Protein AF-A0A496Y6U2-F1 (afdb_monomer_lite)

Structure (mmCIF, N/CA/C/O backbone):
data_AF-A0A496Y6U2-F1
#
_entry.id   AF-A0A496Y6U2-F1
#
loop_
_atom_site.group_PDB
_atom_site.id
_atom_site.type_symbol
_atom_site.label_atom_id
_atom_site.label_alt_id
_atom_site.label_comp_id
_atom_site.label_asym_id
_atom_site.label_entity_id
_atom_site.label_seq_id
_atom_site.pdbx_PDB_ins_code
_atom_site.Cartn_x
_atom_site.Cartn_y
_atom_site.Cartn_z
_atom_site.occupancy
_atom_site.B_iso_or_equiv
_atom_site.auth_seq_id
_atom_site.auth_comp_id
_atom_site.auth_asym_id
_atom_site.auth_atom_id
_atom_site.pdbx_PDB_model_num
ATOM 1 N N . MET A 1 1 ? -4.723 -17.441 -5.873 1.00 79.94 1 MET A N 1
ATOM 2 C CA . MET A 1 1 ? -3.792 -17.684 -4.738 1.00 79.94 1 MET A CA 1
ATOM 3 C C . MET A 1 1 ? -3.833 -16.487 -3.794 1.00 79.94 1 MET A C 1
ATOM 5 O O . MET A 1 1 ? -3.885 -15.369 -4.292 1.00 79.94 1 MET A O 1
ATOM 9 N N . ARG A 1 2 ? -3.838 -16.704 -2.468 1.00 87.81 2 ARG A N 1
ATOM 10 C CA . ARG A 1 2 ? -3.957 -15.639 -1.450 1.00 87.81 2 ARG A CA 1
ATOM 11 C C . ARG A 1 2 ? -2.638 -15.423 -0.713 1.00 87.81 2 ARG A C 1
ATOM 13 O O . ARG A 1 2 ? -2.005 -16.406 -0.329 1.00 87.81 2 ARG A O 1
ATOM 20 N N . LEU A 1 3 ? -2.256 -14.168 -0.484 1.00 90.62 3 LEU A N 1
ATOM 21 C CA . LEU A 1 3 ? -1.076 -13.808 0.308 1.00 90.62 3 LEU A CA 1
ATOM 22 C C . LEU A 1 3 ? -1.493 -13.102 1.599 1.00 90.62 3 LEU A C 1
ATOM 24 O O . LEU A 1 3 ? -2.243 -12.134 1.561 1.00 90.62 3 LEU A O 1
ATOM 28 N N . GLY A 1 4 ? -0.981 -13.569 2.737 1.00 91.44 4 GLY A N 1
ATOM 29 C CA . GLY A 1 4 ? -1.179 -12.920 4.032 1.00 91.44 4 GLY A CA 1
ATOM 30 C C . GLY A 1 4 ? 0.014 -12.045 4.414 1.00 91.44 4 GLY A C 1
ATOM 31 O O . GLY A 1 4 ? 1.147 -12.525 4.420 1.00 91.44 4 GLY A O 1
ATOM 32 N N . VAL A 1 5 ? -0.232 -10.790 4.789 1.00 89.56 5 VAL A N 1
ATOM 33 C CA . VAL A 1 5 ? 0.782 -9.870 5.326 1.00 89.56 5 VAL A CA 1
ATOM 34 C C . VAL A 1 5 ? 0.381 -9.458 6.739 1.00 89.56 5 VAL A C 1
ATOM 36 O O . VAL A 1 5 ? -0.622 -8.779 6.945 1.00 89.56 5 VAL A O 1
ATOM 39 N N . ASN A 1 6 ? 1.176 -9.854 7.734 1.00 89.69 6 ASN A N 1
ATOM 40 C CA . ASN A 1 6 ? 0.951 -9.472 9.126 1.00 89.69 6 ASN A CA 1
ATOM 41 C C . ASN A 1 6 ? 1.876 -8.315 9.520 1.00 89.69 6 ASN A C 1
ATOM 43 O O . ASN A 1 6 ? 3.059 -8.507 9.794 1.00 89.69 6 ASN A O 1
ATOM 47 N N . GLY A 1 7 ? 1.317 -7.113 9.535 1.00 86.56 7 GLY A N 1
ATOM 48 C CA . GLY A 1 7 ? 1.980 -5.851 9.825 1.00 86.56 7 GLY A CA 1
ATOM 49 C C . GLY A 1 7 ? 2.182 -5.013 8.564 1.00 86.56 7 GLY A C 1
ATOM 50 O O . GLY A 1 7 ? 3.111 -5.242 7.789 1.00 86.56 7 GLY A O 1
ATOM 51 N N . LEU A 1 8 ? 1.372 -3.963 8.401 1.00 88.06 8 LEU A N 1
ATOM 52 C CA . LEU A 1 8 ? 1.514 -2.986 7.313 1.00 88.06 8 LEU A CA 1
ATOM 53 C C . LEU A 1 8 ? 2.531 -1.886 7.670 1.00 88.06 8 LEU A C 1
ATOM 55 O O . LEU A 1 8 ? 2.223 -0.699 7.706 1.00 88.06 8 LEU A O 1
ATOM 59 N N . GLY A 1 9 ? 3.759 -2.292 7.999 1.00 87.94 9 GLY A N 1
ATOM 60 C CA . GLY A 1 9 ? 4.901 -1.378 8.101 1.00 87.94 9 GLY A CA 1
ATOM 61 C C . GLY A 1 9 ? 5.501 -1.066 6.726 1.00 87.94 9 GLY A C 1
ATOM 62 O O . GLY A 1 9 ? 4.968 -1.467 5.695 1.00 87.94 9 GLY A O 1
ATOM 63 N N . ARG A 1 10 ? 6.672 -0.416 6.687 1.00 89.69 10 ARG A N 1
ATOM 64 C CA . ARG A 1 10 ? 7.347 -0.104 5.412 1.00 89.69 10 ARG A CA 1
ATOM 65 C C . ARG A 1 10 ? 7.685 -1.358 4.594 1.00 89.69 10 ARG A C 1
ATOM 67 O O . ARG A 1 10 ? 7.426 -1.377 3.398 1.00 89.69 10 ARG A O 1
ATOM 74 N N . ILE A 1 11 ? 8.197 -2.410 5.240 1.00 91.12 11 ILE A N 1
ATOM 75 C CA . ILE A 1 11 ? 8.500 -3.690 4.573 1.00 91.12 11 ILE A CA 1
ATOM 76 C C . ILE A 1 11 ? 7.215 -4.334 4.044 1.00 91.12 11 ILE A C 1
ATOM 78 O O . ILE A 1 11 ? 7.143 -4.645 2.864 1.00 91.12 11 ILE A O 1
ATOM 82 N N . GLY A 1 12 ? 6.182 -4.468 4.885 1.00 91.38 12 GLY A N 1
ATOM 83 C CA . GLY A 1 12 ? 4.903 -5.058 4.474 1.00 91.38 12 GLY A CA 1
ATOM 84 C C . GLY A 1 12 ? 4.259 -4.312 3.304 1.00 91.38 12 GLY A C 1
ATOM 85 O O . GLY A 1 12 ? 3.799 -4.940 2.355 1.00 91.38 12 GLY A O 1
ATOM 86 N N . LYS A 1 13 ? 4.307 -2.975 3.324 1.00 92.06 13 LYS A N 1
ATOM 87 C CA . LYS A 1 13 ? 3.802 -2.130 2.238 1.00 92.06 13 LYS A CA 1
ATOM 88 C C . LYS A 1 13 ? 4.571 -2.338 0.932 1.00 92.06 13 LYS A C 1
ATOM 90 O O . LYS A 1 13 ? 3.945 -2.558 -0.095 1.00 92.06 13 LYS A O 1
ATOM 95 N N . LEU A 1 14 ? 5.90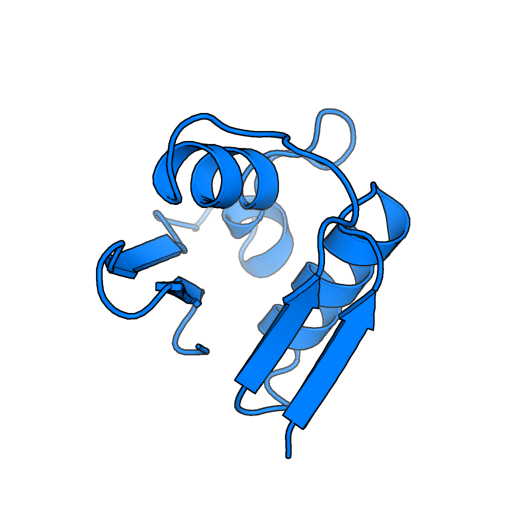5 -2.323 0.961 1.00 93.44 14 LEU A N 1
ATOM 96 C CA . LEU A 1 14 ? 6.713 -2.545 -0.247 1.00 93.44 14 LEU A CA 1
ATOM 97 C C . LEU A 1 14 ? 6.567 -3.969 -0.795 1.00 93.44 14 LEU A C 1
ATOM 99 O O . LEU A 1 14 ? 6.551 -4.157 -2.008 1.00 93.44 14 LEU A O 1
ATOM 103 N N . THR A 1 15 ? 6.406 -4.963 0.079 1.00 93.06 15 THR A N 1
ATOM 104 C CA . THR A 1 15 ? 6.062 -6.329 -0.329 1.00 93.06 15 THR A CA 1
ATOM 105 C C . THR A 1 15 ? 4.707 -6.361 -1.034 1.00 93.06 15 THR A C 1
ATOM 107 O O . THR A 1 15 ? 4.589 -6.966 -2.097 1.00 93.06 15 THR A O 1
ATOM 110 N N . LEU A 1 16 ? 3.698 -5.665 -0.501 1.00 92.50 16 LEU A N 1
ATOM 111 C CA . LEU A 1 16 ? 2.391 -5.551 -1.149 1.00 92.50 16 LEU A CA 1
ATOM 112 C C . LEU A 1 16 ? 2.518 -4.887 -2.524 1.00 92.50 16 LEU A C 1
ATOM 114 O O . LEU A 1 16 ? 2.050 -5.449 -3.508 1.00 92.50 16 LEU A O 1
ATOM 118 N N . TRP A 1 17 ? 3.216 -3.752 -2.618 1.00 93.38 17 TRP A N 1
ATOM 119 C CA . TRP A 1 17 ? 3.459 -3.045 -3.881 1.00 93.38 17 TRP A CA 1
ATOM 120 C C . TRP A 1 17 ? 4.128 -3.942 -4.927 1.00 93.38 17 TRP A C 1
ATOM 122 O O . TRP A 1 17 ? 3.734 -3.956 -6.092 1.00 93.38 17 TRP A O 1
ATOM 132 N N . HIS A 1 18 ? 5.112 -4.735 -4.499 1.00 92.94 18 HIS A N 1
ATOM 133 C CA . HIS A 1 18 ? 5.786 -5.698 -5.358 1.00 92.94 18 HIS A CA 1
ATOM 134 C C . HIS A 1 18 ? 4.823 -6.757 -5.908 1.00 92.94 18 HIS A C 1
ATOM 136 O O . HIS A 1 18 ? 4.858 -7.064 -7.100 1.00 92.94 18 HIS A O 1
ATOM 142 N N . HIS A 1 19 ? 3.954 -7.313 -5.061 1.00 92.44 19 HIS A N 1
ATOM 143 C CA . HIS A 1 19 ? 2.986 -8.321 -5.489 1.00 92.44 19 HIS A CA 1
ATOM 144 C C . HIS A 1 19 ? 1.881 -7.743 -6.373 1.00 92.44 19 HIS A C 1
ATOM 146 O O . HIS A 1 19 ? 1.519 -8.395 -7.353 1.00 92.44 19 HIS A O 1
ATOM 152 N N . VAL A 1 20 ? 1.430 -6.517 -6.094 1.00 90.75 20 VAL A N 1
ATOM 153 C CA . VAL A 1 20 ? 0.481 -5.786 -6.944 1.00 90.75 20 VAL A CA 1
ATOM 154 C C . VAL A 1 20 ? 1.045 -5.602 -8.351 1.00 90.75 20 VAL A C 1
ATOM 156 O O . VAL A 1 20 ? 0.400 -5.975 -9.324 1.00 90.75 20 VAL A O 1
ATOM 159 N N . GLY A 1 21 ? 2.292 -5.141 -8.483 1.00 89.44 21 GLY A N 1
ATOM 160 C CA . GLY A 1 21 ? 2.899 -4.955 -9.806 1.00 89.44 21 GLY A CA 1
ATOM 161 C C . GLY A 1 21 ? 3.169 -6.253 -10.571 1.00 89.44 21 GLY A C 1
ATOM 162 O O . GLY A 1 21 ? 3.241 -6.249 -11.797 1.00 89.44 21 GLY A O 1
ATOM 163 N N . ARG A 1 22 ? 3.325 -7.379 -9.867 1.00 89.50 22 ARG A N 1
ATOM 164 C CA . ARG A 1 22 ? 3.572 -8.691 -10.486 1.00 89.50 22 ARG A CA 1
ATOM 165 C C . ARG A 1 22 ? 2.297 -9.444 -10.858 1.00 89.50 22 ARG A C 1
ATOM 167 O O . ARG A 1 22 ? 2.369 -10.296 -11.738 1.00 89.50 22 ARG A O 1
ATOM 174 N N . LYS A 1 23 ? 1.172 -9.170 -10.187 1.00 87.50 23 LYS A N 1
ATOM 175 C CA . LYS A 1 23 ? -0.131 -9.834 -10.395 1.00 87.50 23 LYS A CA 1
ATOM 176 C C . LYS A 1 23 ? -0.063 -11.370 -10.330 1.00 87.50 23 LYS A C 1
ATOM 178 O O . LYS A 1 23 ? -0.757 -12.071 -11.056 1.00 87.50 23 LYS A O 1
ATOM 183 N N . TYR A 1 24 ? 0.805 -11.907 -9.465 1.00 86.44 24 TYR A N 1
ATOM 184 C CA . TYR A 1 24 ? 0.939 -13.359 -9.234 1.00 86.44 24 TYR A CA 1
ATOM 185 C C . TYR A 1 24 ? -0.028 -13.906 -8.179 1.00 86.44 24 TYR A C 1
ATOM 187 O O . TYR A 1 24 ? -0.156 -15.119 -8.016 1.00 86.44 24 TYR A O 1
ATOM 195 N N . VAL A 1 25 ? -0.659 -13.016 -7.419 1.00 86.56 25 VAL A N 1
ATOM 196 C CA . VAL A 1 25 ? -1.665 -13.343 -6.411 1.00 86.56 25 VAL A CA 1
ATOM 197 C C . VAL A 1 25 ? -2.922 -12.562 -6.743 1.00 86.56 25 VAL A C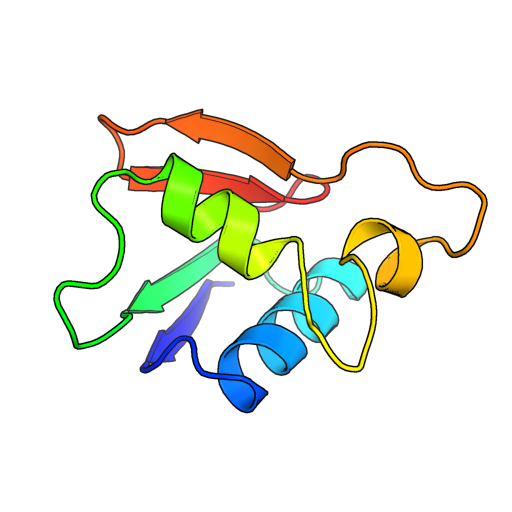 1
ATOM 199 O O . VAL A 1 25 ? -2.827 -11.470 -7.292 1.00 86.56 25 VAL A O 1
ATOM 202 N N . ASP A 1 26 ? -4.079 -13.134 -6.433 1.00 83.44 26 ASP A N 1
ATOM 203 C CA . ASP A 1 26 ? -5.372 -12.524 -6.763 1.00 83.44 26 ASP A CA 1
ATOM 204 C C . ASP A 1 26 ? -5.879 -11.651 -5.609 1.00 83.44 26 ASP A C 1
ATOM 206 O O . ASP A 1 26 ? -6.625 -10.701 -5.828 1.00 83.44 26 ASP A O 1
ATOM 210 N N . GLU A 1 27 ? -5.461 -11.985 -4.383 1.00 89.44 27 GLU A N 1
ATOM 211 C CA . GLU A 1 27 ? -5.965 -11.376 -3.155 1.00 89.44 27 GLU A CA 1
ATOM 212 C C . GLU A 1 27 ? -4.854 -11.251 -2.103 1.00 89.44 27 GLU A C 1
ATOM 214 O O . GLU A 1 27 ? -4.102 -12.213 -1.862 1.00 89.44 27 GLU A O 1
ATOM 219 N N . ILE A 1 28 ? -4.756 -10.081 -1.465 1.00 90.69 28 ILE A N 1
ATOM 220 C CA . ILE A 1 28 ? -3.786 -9.813 -0.394 1.00 90.69 28 ILE A CA 1
ATOM 221 C C . ILE A 1 28 ? -4.521 -9.455 0.896 1.00 90.69 28 ILE A C 1
ATOM 223 O O . ILE A 1 28 ? -5.088 -8.380 1.043 1.00 90.69 28 ILE A O 1
ATOM 227 N N . VAL A 1 29 ? -4.429 -10.337 1.889 1.00 90.75 29 VAL A N 1
ATOM 228 C CA . VAL A 1 29 ? -5.031 -10.116 3.205 1.00 90.75 29 VAL A CA 1
ATOM 229 C C . VAL A 1 29 ? -4.000 -9.481 4.125 1.00 90.75 29 VAL A C 1
ATOM 231 O O . VAL A 1 29 ? -2.945 -10.063 4.392 1.00 90.75 29 VAL A O 1
ATOM 234 N N . VAL A 1 30 ? -4.307 -8.296 4.644 1.00 89.31 30 VAL A N 1
ATOM 235 C CA . VAL A 1 30 ? -3.398 -7.540 5.508 1.00 89.31 30 VAL A CA 1
ATOM 236 C C . VAL A 1 30 ? -3.967 -7.426 6.914 1.00 89.31 30 VAL A C 1
ATOM 238 O O . VAL A 1 30 ? -5.096 -6.989 7.109 1.00 89.31 30 VAL A O 1
ATOM 241 N N . ASN A 1 31 ? -3.147 -7.744 7.911 1.00 88.25 31 ASN A N 1
ATOM 242 C CA . ASN A 1 31 ? -3.394 -7.357 9.294 1.00 88.25 31 ASN A CA 1
ATOM 243 C C . ASN A 1 31 ? -2.451 -6.214 9.672 1.00 88.25 31 ASN A C 1
ATOM 245 O O . ASN A 1 31 ? -1.253 -6.298 9.426 1.00 88.25 31 ASN A O 1
ATOM 249 N N . ILE A 1 32 ? -2.952 -5.152 10.297 1.00 79.56 32 ILE A N 1
ATOM 250 C CA . ILE A 1 32 ? -2.116 -4.008 10.698 1.00 79.56 32 ILE A CA 1
ATOM 251 C C . ILE A 1 32 ? -1.633 -4.147 12.154 1.00 79.56 32 ILE A C 1
ATOM 253 O O . ILE A 1 32 ? -0.630 -3.545 12.545 1.00 79.56 32 ILE A O 1
ATOM 257 N N . GLY A 1 33 ? -2.293 -4.996 12.951 1.00 70.50 33 GLY A N 1
ATOM 258 C CA . GLY A 1 33 ? -1.872 -5.362 14.308 1.00 70.50 33 GLY A CA 1
ATOM 259 C C . GLY A 1 33 ? -1.995 -4.256 15.364 1.00 70.50 33 GLY A C 1
ATOM 260 O O . GLY A 1 33 ? -1.647 -4.488 16.519 1.00 70.50 33 GLY A O 1
ATOM 261 N N . ARG A 1 34 ? -2.470 -3.057 14.998 1.00 69.38 34 ARG A N 1
ATOM 262 C CA . ARG A 1 34 ? -2.716 -1.909 15.890 1.00 69.38 34 ARG A CA 1
ATOM 263 C C . ARG A 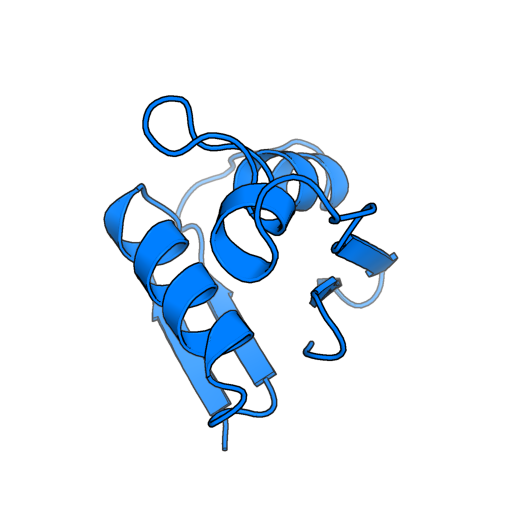1 34 ? -3.949 -1.139 15.408 1.00 69.38 34 ARG A C 1
ATOM 265 O O . ARG A 1 34 ? -4.224 -1.147 14.213 1.00 69.38 34 ARG A O 1
ATOM 272 N N . ASN A 1 35 ? -4.637 -0.436 16.312 1.00 63.62 35 ASN A N 1
ATOM 273 C CA . ASN A 1 35 ? -5.658 0.548 15.935 1.00 63.62 35 ASN A CA 1
ATOM 274 C C . ASN A 1 35 ? -4.964 1.749 15.279 1.00 63.62 35 ASN A C 1
ATOM 276 O O . ASN A 1 35 ? -4.537 2.679 15.960 1.00 63.62 35 ASN A O 1
ATOM 280 N N . VAL A 1 36 ? -4.776 1.685 13.964 1.00 63.66 36 VAL A N 1
ATOM 281 C CA . VAL A 1 36 ? -4.212 2.764 13.151 1.00 63.66 36 VAL A CA 1
ATOM 282 C C . VAL A 1 36 ? -5.138 3.036 11.975 1.00 63.66 36 VAL A C 1
ATOM 284 O O . VAL A 1 36 ? -5.562 2.110 11.291 1.00 63.66 36 VAL A O 1
ATOM 287 N N . GLY A 1 37 ? -5.433 4.317 11.755 1.00 60.09 37 GLY A N 1
ATOM 288 C CA . GLY A 1 37 ? -6.485 4.747 10.839 1.00 60.09 37 GLY A CA 1
ATOM 289 C C . GLY A 1 37 ? -7.850 4.769 11.527 1.00 60.09 37 GLY A C 1
ATOM 290 O O . GLY A 1 37 ? -8.193 3.889 12.312 1.00 60.09 37 GLY A O 1
ATOM 291 N N . THR A 1 38 ? -8.611 5.819 11.254 1.00 68.94 38 THR A N 1
ATOM 292 C CA . THR A 1 38 ? -10.011 5.971 11.675 1.00 68.94 38 THR A CA 1
ATOM 293 C C . THR A 1 38 ? -10.970 5.342 10.666 1.00 68.94 38 THR A C 1
ATOM 295 O O . THR A 1 38 ? -12.119 5.073 11.001 1.00 68.94 38 THR A O 1
ATOM 298 N N . SER A 1 39 ? -10.493 5.110 9.440 1.00 82.94 39 SER A N 1
ATOM 299 C CA . SER A 1 39 ? -11.265 4.650 8.288 1.00 82.94 39 SER A CA 1
ATOM 300 C C . SER A 1 39 ? -10.434 3.735 7.382 1.00 82.94 39 SER A C 1
ATOM 302 O O . SER A 1 39 ? -9.199 3.793 7.381 1.00 82.94 39 SER A O 1
ATOM 304 N N . LEU A 1 40 ? -11.097 2.926 6.548 1.00 86.31 40 LEU A N 1
ATOM 305 C CA . LEU A 1 40 ? -10.404 2.119 5.530 1.00 86.31 40 LEU A CA 1
ATOM 306 C C . LEU A 1 40 ? -9.742 3.014 4.468 1.00 86.31 40 LEU A C 1
ATOM 308 O O . LEU A 1 40 ? -8.712 2.659 3.897 1.00 86.31 40 LEU A O 1
ATOM 312 N N . LYS A 1 41 ? -10.279 4.223 4.266 1.00 85.56 41 LYS A N 1
ATOM 313 C CA . LYS A 1 41 ? -9.670 5.258 3.422 1.00 85.56 41 LYS A CA 1
ATOM 314 C C . LYS A 1 41 ? -8.321 5.737 3.946 1.00 85.56 41 LYS A C 1
ATOM 316 O O . LYS A 1 41 ? -7.427 5.975 3.141 1.00 85.56 41 LYS A O 1
ATOM 321 N N . ASP A 1 42 ? -8.142 5.840 5.262 1.00 87.31 42 ASP A N 1
ATOM 322 C CA . ASP A 1 42 ? -6.842 6.203 5.841 1.00 87.31 42 ASP A CA 1
ATOM 323 C C . ASP A 1 42 ? -5.792 5.128 5.536 1.00 87.31 42 ASP A C 1
ATOM 325 O O . ASP A 1 42 ? -4.645 5.439 5.213 1.00 87.31 42 ASP A O 1
ATOM 329 N N . ILE A 1 43 ? -6.198 3.855 5.589 1.00 87.75 43 ILE A N 1
ATOM 330 C CA . ILE A 1 43 ? -5.346 2.714 5.237 1.00 87.75 43 ILE A CA 1
ATOM 331 C C . ILE A 1 43 ? -5.021 2.742 3.744 1.00 87.75 43 ILE A C 1
ATOM 333 O O . ILE A 1 43 ? -3.855 2.602 3.380 1.00 87.75 43 ILE A O 1
ATOM 337 N N . ALA A 1 44 ? -6.018 2.976 2.889 1.00 89.44 44 ALA A N 1
ATOM 338 C CA . ALA A 1 44 ? -5.834 3.124 1.451 1.00 89.44 44 ALA A CA 1
ATOM 339 C C . ALA A 1 44 ? -4.842 4.254 1.127 1.00 89.44 44 ALA A C 1
ATOM 341 O O . ALA A 1 44 ? -3.858 4.043 0.424 1.00 89.44 44 ALA A O 1
ATOM 342 N N . HIS A 1 45 ? -5.018 5.429 1.732 1.00 88.81 45 HIS A N 1
ATOM 343 C CA . HIS A 1 45 ? -4.110 6.560 1.556 1.00 88.81 45 HIS A CA 1
ATOM 344 C C . HIS A 1 45 ? -2.696 6.252 2.083 1.00 88.81 45 HIS A C 1
ATOM 346 O O . HIS A 1 45 ? -1.691 6.650 1.483 1.00 88.81 45 HIS A O 1
ATOM 352 N N . TYR A 1 46 ? -2.577 5.554 3.214 1.00 89.06 46 TYR A N 1
ATOM 353 C CA . TYR A 1 46 ? -1.281 5.120 3.741 1.00 89.06 46 TYR A CA 1
ATOM 354 C C . TYR A 1 46 ? -0.596 4.091 2.830 1.00 89.06 46 TYR A C 1
ATOM 356 O O . TYR A 1 46 ? 0.630 4.102 2.687 1.00 89.06 46 TYR A O 1
ATOM 364 N N . LEU A 1 47 ? -1.378 3.206 2.211 1.00 89.81 47 LEU A N 1
ATOM 365 C CA . LEU A 1 47 ? -0.893 2.233 1.246 1.00 89.81 47 LEU A CA 1
ATOM 366 C C . LEU A 1 47 ? -0.413 2.918 -0.032 1.00 89.81 47 LEU A C 1
ATOM 368 O O . LEU A 1 47 ? 0.609 2.515 -0.579 1.00 89.81 47 LEU A O 1
ATOM 372 N N . GLU A 1 48 ? -1.116 3.955 -0.481 1.00 90.88 48 GLU A N 1
ATOM 373 C CA . GLU A 1 48 ? -0.776 4.690 -1.692 1.00 90.88 48 GLU A CA 1
ATOM 374 C C . GLU A 1 48 ? 0.533 5.463 -1.553 1.00 90.88 48 GLU A C 1
ATOM 376 O O . GLU A 1 48 ? 1.313 5.509 -2.497 1.00 90.88 48 GLU A O 1
ATOM 381 N N . ARG A 1 49 ? 0.795 6.083 -0.395 1.00 90.44 49 ARG A N 1
ATOM 382 C CA . ARG A 1 49 ? 1.967 6.948 -0.208 1.00 90.44 49 ARG A CA 1
ATOM 383 C C . ARG A 1 49 ? 3.046 6.322 0.659 1.00 90.44 49 ARG A C 1
ATOM 385 O O . ARG A 1 49 ? 2.827 5.881 1.786 1.00 90.44 49 ARG A O 1
ATOM 392 N N . ASP A 1 50 ? 4.280 6.408 0.188 1.00 92.75 50 ASP A N 1
ATOM 393 C CA . ASP A 1 50 ? 5.481 6.222 0.982 1.00 92.75 50 ASP A CA 1
ATOM 394 C C . ASP A 1 50 ? 6.362 7.474 0.949 1.00 92.75 50 ASP A C 1
ATOM 396 O O . ASP A 1 50 ? 6.599 8.075 -0.095 1.00 92.75 50 ASP A O 1
ATOM 400 N N . SER A 1 51 ? 6.873 7.864 2.115 1.00 89.06 51 SER A N 1
ATOM 401 C CA . SER A 1 51 ? 7.728 9.046 2.263 1.00 89.06 51 SER A CA 1
ATOM 402 C C . SER A 1 51 ? 9.060 8.937 1.518 1.00 89.06 51 SER A C 1
ATOM 404 O O . SER A 1 51 ? 9.682 9.955 1.241 1.00 89.06 51 SER A O 1
ATOM 406 N N . THR A 1 52 ? 9.532 7.716 1.255 1.00 91.69 52 THR A N 1
ATOM 407 C CA . THR A 1 52 ? 10.825 7.446 0.617 1.00 91.69 52 THR A CA 1
ATOM 408 C C . THR A 1 52 ? 10.656 7.085 -0.855 1.00 91.69 52 THR A C 1
ATOM 410 O O . THR A 1 52 ? 11.443 7.538 -1.679 1.00 91.69 52 THR A O 1
ATOM 413 N N . TYR A 1 53 ? 9.632 6.297 -1.192 1.00 89.81 53 TYR A N 1
ATOM 414 C CA . TYR A 1 53 ? 9.441 5.765 -2.548 1.00 89.81 53 TYR A CA 1
ATOM 415 C C . TYR A 1 53 ? 8.369 6.488 -3.375 1.00 89.81 53 TYR A C 1
ATOM 417 O O . TYR A 1 53 ? 8.154 6.132 -4.530 1.00 89.81 53 TYR A O 1
ATOM 425 N N . GLY A 1 54 ? 7.716 7.514 -2.825 1.00 91.00 54 GLY A N 1
ATOM 426 C CA . GLY A 1 54 ? 6.674 8.261 -3.527 1.00 91.00 54 GLY A CA 1
ATOM 427 C C . GLY A 1 54 ? 5.323 7.550 -3.473 1.00 91.00 54 GLY A C 1
ATOM 428 O O . GLY A 1 54 ? 4.964 6.984 -2.443 1.00 91.00 54 GLY A O 1
ATOM 429 N N . SER A 1 55 ? 4.540 7.614 -4.550 1.00 91.94 55 SER A N 1
ATOM 430 C CA . SER A 1 55 ? 3.235 6.944 -4.617 1.00 91.94 55 SER A CA 1
ATOM 431 C C . SER A 1 55 ? 3.323 5.551 -5.245 1.00 91.94 55 SER A C 1
ATOM 433 O O . SER A 1 55 ? 4.185 5.293 -6.085 1.00 91.94 55 SER A O 1
ATOM 435 N N . LEU A 1 56 ? 2.386 4.669 -4.891 1.00 91.75 56 LEU A N 1
ATOM 436 C CA . LEU A 1 56 ? 2.245 3.340 -5.482 1.00 91.75 56 LEU A CA 1
ATOM 437 C C . LEU A 1 56 ? 2.082 3.422 -7.002 1.00 91.75 56 LEU A C 1
ATOM 439 O O . LEU A 1 56 ? 2.743 2.688 -7.727 1.00 91.75 56 LEU A O 1
ATOM 443 N N . GLY A 1 57 ? 1.258 4.347 -7.498 1.00 91.31 57 GLY A N 1
ATOM 444 C CA . GLY A 1 57 ? 1.109 4.540 -8.939 1.00 91.31 57 GLY A CA 1
ATOM 445 C C . GLY A 1 57 ? 2.446 4.850 -9.614 1.00 91.31 57 GLY A C 1
ATOM 446 O O . GLY A 1 57 ? 2.786 4.264 -10.639 1.00 91.31 57 GLY A O 1
ATOM 447 N N . MET A 1 58 ? 3.260 5.717 -8.999 1.00 90.31 58 MET A N 1
ATOM 448 C CA . MET A 1 58 ? 4.566 6.079 -9.549 1.00 90.31 58 MET A CA 1
ATOM 449 C C . MET A 1 58 ? 5.553 4.911 -9.470 1.00 90.31 58 MET A C 1
ATOM 451 O O . MET A 1 58 ? 6.365 4.733 -10.376 1.00 90.31 58 MET A O 1
ATOM 455 N N . TYR A 1 59 ? 5.456 4.088 -8.427 1.00 91.12 59 TYR A N 1
ATOM 456 C CA . TYR A 1 59 ? 6.221 2.851 -8.302 1.00 91.12 59 TYR A CA 1
ATOM 457 C C . TYR A 1 59 ? 5.875 1.831 -9.404 1.00 91.12 59 TYR A C 1
ATOM 459 O O . TYR A 1 59 ? 6.776 1.169 -9.915 1.00 91.12 59 TYR A O 1
ATOM 467 N N . LEU A 1 60 ? 4.600 1.721 -9.795 1.00 89.75 60 LEU A N 1
ATOM 468 C CA . LEU A 1 60 ? 4.131 0.756 -10.798 1.00 89.75 60 LEU A CA 1
ATOM 469 C C . LEU A 1 60 ? 4.332 1.232 -12.243 1.00 89.75 60 LEU A C 1
ATOM 471 O O . LEU A 1 60 ? 4.841 0.486 -13.077 1.00 89.75 60 LEU A O 1
ATOM 475 N N . TYR A 1 61 ? 3.942 2.472 -12.543 1.00 90.81 61 TYR A N 1
ATOM 476 C CA . TYR A 1 61 ? 3.836 2.986 -13.914 1.00 90.81 61 TYR A CA 1
ATOM 477 C C . TYR A 1 61 ? 4.679 4.246 -14.168 1.00 90.81 61 TYR A C 1
ATOM 479 O O . TYR A 1 61 ? 4.654 4.819 -15.263 1.00 90.81 61 TYR A O 1
ATOM 487 N N . GLY A 1 62 ? 5.454 4.697 -13.179 1.00 87.62 62 GLY A N 1
ATOM 488 C CA . GLY A 1 62 ? 6.270 5.902 -13.292 1.00 87.62 62 GLY A CA 1
ATOM 489 C C . GLY A 1 62 ? 5.424 7.167 -13.457 1.00 87.62 62 GLY A C 1
ATOM 490 O O . GLY A 1 62 ? 4.385 7.339 -12.830 1.00 87.62 62 GLY A O 1
ATOM 491 N N . HIS A 1 63 ? 5.870 8.078 -14.324 1.00 82.31 63 HIS A N 1
ATOM 492 C CA . HIS A 1 63 ? 5.234 9.388 -14.530 1.00 82.31 63 HIS A CA 1
ATOM 493 C C . HIS A 1 63 ? 3.876 9.344 -15.254 1.00 82.31 63 HIS A C 1
ATOM 495 O O . HIS A 1 63 ? 3.230 10.380 -15.369 1.00 82.31 63 HIS A O 1
ATOM 501 N N . ARG A 1 64 ? 3.469 8.189 -15.797 1.00 78.81 64 ARG A N 1
ATOM 502 C CA . ARG A 1 64 ? 2.242 8.040 -16.606 1.00 78.81 64 ARG A CA 1
ATOM 503 C C . ARG A 1 64 ? 1.044 7.534 -15.808 1.00 78.81 64 ARG A C 1
ATOM 505 O O . ARG A 1 64 ? 0.026 7.197 -16.398 1.00 78.81 64 ARG A O 1
ATOM 512 N N . THR A 1 65 ? 1.192 7.410 -14.495 1.00 74.00 65 THR A N 1
ATOM 513 C CA . THR A 1 65 ? 0.176 6.793 -13.647 1.00 74.00 65 THR A CA 1
ATOM 514 C C . THR A 1 65 ? -0.973 7.741 -13.326 1.00 74.00 65 THR A C 1
ATOM 516 O O . THR A 1 65 ? -0.762 8.920 -13.039 1.00 74.00 65 THR A O 1
ATOM 519 N N . GLU A 1 66 ? -2.175 7.178 -13.274 1.00 74.38 66 GLU A N 1
ATOM 520 C CA . GLU A 1 66 ? -3.325 7.755 -12.577 1.00 74.38 66 GLU A CA 1
ATOM 521 C C . GLU A 1 66 ? -3.469 7.110 -11.183 1.00 74.38 66 GLU A C 1
ATOM 523 O O . GLU A 1 66 ? -2.562 6.399 -10.726 1.00 74.38 66 GLU A O 1
ATOM 528 N N . ASN A 1 67 ? -4.583 7.380 -10.492 1.00 80.00 67 ASN A N 1
ATOM 529 C CA . ASN A 1 67 ? -4.923 6.727 -9.227 1.00 80.00 67 ASN A CA 1
ATOM 530 C C . ASN A 1 67 ? -5.040 5.214 -9.433 1.00 80.00 67 ASN A C 1
ATOM 532 O O . ASN A 1 67 ? -5.832 4.752 -10.244 1.00 80.00 67 ASN A O 1
ATOM 536 N N . VAL A 1 68 ? -4.261 4.454 -8.667 1.00 87.81 68 VAL A N 1
ATOM 537 C CA . VAL A 1 68 ? -4.232 2.981 -8.714 1.00 87.81 68 VAL A CA 1
ATOM 538 C C . VAL A 1 68 ? -5.100 2.330 -7.644 1.00 87.81 68 VAL A C 1
ATOM 540 O O . VAL A 1 68 ? -5.288 1.118 -7.666 1.00 87.81 68 VAL A O 1
ATOM 543 N N . ILE A 1 69 ? -5.587 3.114 -6.682 1.00 89.94 69 ILE A N 1
ATOM 544 C CA . ILE A 1 69 ? -6.531 2.643 -5.676 1.00 89.94 69 ILE A CA 1
ATOM 545 C C . ILE A 1 69 ? -7.938 2.988 -6.141 1.00 89.94 69 ILE A C 1
ATOM 547 O O . ILE A 1 69 ? -8.269 4.150 -6.374 1.00 89.94 69 ILE A O 1
ATOM 551 N N . GLU A 1 70 ? -8.757 1.956 -6.228 1.00 86.69 70 GLU A N 1
ATOM 552 C CA . GLU A 1 70 ? -10.143 1.985 -6.655 1.00 86.69 70 GLU A CA 1
ATOM 553 C C . GLU A 1 70 ? -11.002 1.324 -5.568 1.00 86.69 70 GLU A C 1
ATOM 555 O O . GLU A 1 70 ? -10.511 0.538 -4.763 1.00 86.69 70 GLU A O 1
ATOM 560 N N . ASP A 1 71 ? -12.293 1.647 -5.540 1.00 86.31 71 ASP A N 1
ATOM 561 C CA . ASP A 1 71 ? -13.311 0.889 -4.797 1.00 86.31 71 ASP A CA 1
ATOM 562 C C . 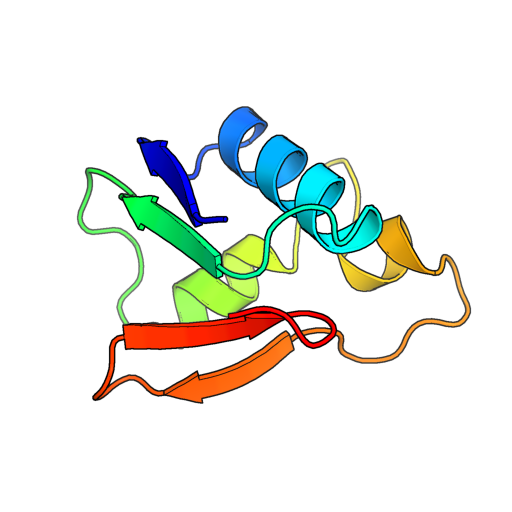ASP A 1 71 ? -12.928 0.509 -3.346 1.00 86.31 71 ASP A C 1
ATOM 564 O O . ASP A 1 71 ? -12.650 -0.643 -3.008 1.00 86.31 71 ASP A O 1
ATOM 568 N N . VAL A 1 72 ? -12.866 1.523 -2.477 1.00 89.50 72 VAL A N 1
ATOM 569 C CA . VAL A 1 72 ? -12.655 1.343 -1.033 1.00 89.50 72 VAL A CA 1
ATOM 570 C C . VAL A 1 72 ? -14.008 1.076 -0.372 1.00 89.50 72 VAL A C 1
ATOM 572 O O . VAL A 1 72 ? -14.780 2.015 -0.159 1.00 89.50 72 VAL A O 1
ATOM 575 N N . ASP A 1 73 ? -14.284 -0.182 -0.022 1.00 89.38 73 ASP A N 1
ATOM 576 C CA . ASP A 1 73 ? -15.528 -0.594 0.636 1.00 89.38 73 ASP A CA 1
ATOM 577 C C . ASP A 1 73 ? -15.296 -0.852 2.132 1.00 89.38 73 ASP A C 1
ATOM 579 O O . ASP A 1 73 ? -14.752 -1.869 2.563 1.00 89.38 73 ASP A O 1
ATOM 583 N N . GLU A 1 74 ? -15.748 0.097 2.951 1.00 86.56 74 GLU A N 1
ATOM 584 C CA . GLU A 1 74 ? -15.667 0.013 4.411 1.00 86.56 74 GLU A CA 1
ATOM 585 C C . GLU A 1 74 ? -16.566 -1.060 5.028 1.00 86.56 74 GLU A C 1
ATOM 587 O O . GLU A 1 74 ? -16.274 -1.519 6.131 1.00 86.56 74 GLU A O 1
ATOM 592 N N . LYS A 1 75 ? -17.654 -1.465 4.362 1.00 86.69 75 LYS A N 1
ATOM 593 C CA . LYS A 1 75 ? -18.562 -2.490 4.895 1.00 86.69 75 LYS A CA 1
ATOM 594 C C . LYS A 1 75 ? -17.971 -3.882 4.746 1.00 86.69 75 LYS A C 1
ATOM 596 O O . LYS A 1 75 ? -18.106 -4.694 5.660 1.00 86.69 75 LYS A O 1
ATOM 601 N N . SER A 1 76 ? -17.358 -4.162 3.599 1.00 86.56 76 SER A N 1
ATOM 602 C CA . SER A 1 76 ? -16.694 -5.440 3.326 1.00 86.56 76 SER A CA 1
ATOM 603 C C . SER A 1 76 ? -15.257 -5.484 3.860 1.00 86.56 76 SER A C 1
ATOM 605 O O . SER A 1 76 ? -14.724 -6.573 4.067 1.00 86.56 76 SER A O 1
ATOM 607 N N . GLY A 1 77 ? -14.633 -4.324 4.094 1.00 86.44 77 GLY A N 1
ATOM 608 C CA . GLY A 1 77 ? -13.230 -4.226 4.494 1.00 86.44 77 GLY A CA 1
ATOM 609 C C . GLY A 1 77 ? -12.253 -4.440 3.335 1.00 86.44 77 GLY A C 1
ATOM 610 O O . GLY A 1 77 ? -11.115 -4.838 3.581 1.00 86.44 77 GLY A O 1
ATOM 611 N N . THR A 1 78 ? -12.681 -4.218 2.088 1.00 90.56 78 THR A N 1
ATOM 612 C CA . THR A 1 78 ? -11.883 -4.487 0.880 1.00 90.56 78 THR A CA 1
ATOM 613 C C . THR A 1 78 ? -11.418 -3.205 0.199 1.00 90.56 78 THR A C 1
ATOM 615 O O . THR A 1 78 ? -12.122 -2.195 0.197 1.00 90.56 78 THR A O 1
ATOM 618 N N . ILE A 1 79 ? -10.231 -3.248 -0.408 1.00 91.81 79 ILE A N 1
ATOM 619 C CA . ILE A 1 79 ? -9.664 -2.144 -1.189 1.00 91.81 79 ILE A CA 1
ATOM 620 C C . ILE A 1 79 ? -9.210 -2.719 -2.520 1.00 91.81 79 ILE A C 1
ATOM 622 O O . ILE A 1 79 ? -8.408 -3.650 -2.533 1.00 91.81 79 ILE A O 1
ATOM 626 N N . ARG A 1 80 ? -9.656 -2.140 -3.634 1.00 91.56 80 ARG A N 1
ATOM 627 C CA . ARG A 1 80 ? -9.180 -2.566 -4.946 1.00 91.56 80 ARG A CA 1
ATOM 628 C C . ARG A 1 80 ? -7.932 -1.777 -5.342 1.00 91.56 80 ARG A C 1
ATOM 630 O O . ARG A 1 80 ? -7.911 -0.552 -5.301 1.00 91.56 80 ARG A O 1
ATOM 637 N N . VAL A 1 81 ? -6.857 -2.466 -5.707 1.00 90.38 81 VAL A N 1
ATOM 638 C CA . VAL A 1 81 ? -5.572 -1.843 -6.053 1.00 90.38 81 VAL A CA 1
ATOM 639 C C . VAL A 1 81 ? -5.063 -2.414 -7.368 1.00 90.38 81 VAL A C 1
ATOM 641 O O . VAL A 1 81 ? -4.740 -3.596 -7.447 1.00 90.38 81 VAL A O 1
ATOM 644 N N . ASP A 1 82 ? -5.000 -1.583 -8.408 1.00 87.81 82 ASP A N 1
ATOM 645 C CA . ASP A 1 82 ? -4.526 -1.946 -9.753 1.00 87.81 82 ASP A CA 1
ATOM 646 C C . ASP A 1 82 ? -5.175 -3.241 -10.307 1.00 87.81 82 ASP A C 1
ATOM 648 O O . ASP A 1 82 ? -4.546 -4.091 -10.953 1.00 87.81 82 ASP A O 1
ATOM 652 N N . GLY A 1 83 ? -6.470 -3.412 -10.017 1.00 84.25 83 GLY A N 1
ATOM 653 C CA . GLY A 1 83 ? -7.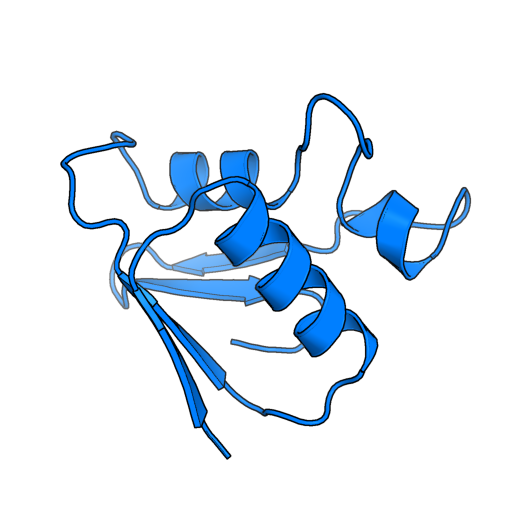271 -4.572 -10.414 1.00 84.25 83 GLY A CA 1
ATOM 654 C C . GLY A 1 83 ? -7.242 -5.773 -9.456 1.00 84.25 83 GLY A C 1
ATOM 655 O O . GLY A 1 83 ? -7.977 -6.725 -9.711 1.00 84.25 83 GLY A O 1
ATOM 656 N N . MET A 1 84 ? -6.467 -5.725 -8.368 1.00 85.56 84 MET A N 1
ATOM 657 C CA . MET A 1 84 ? -6.398 -6.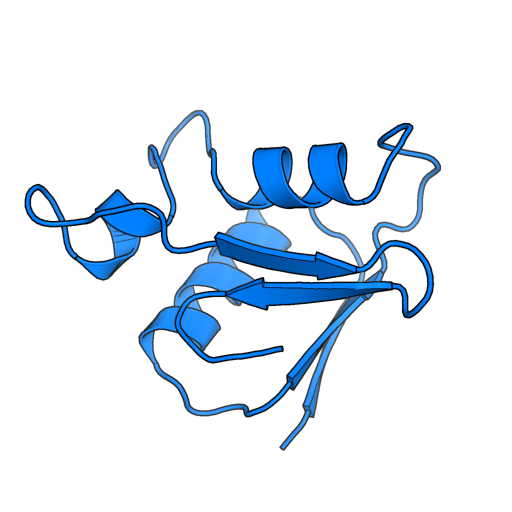749 -7.306 1.00 85.56 84 MET A CA 1
ATOM 658 C C . MET A 1 84 ? -7.214 -6.347 -6.068 1.00 85.56 84 MET A C 1
ATOM 660 O O . MET A 1 84 ? -7.525 -5.170 -5.924 1.00 85.56 84 MET A O 1
ATOM 664 N N . THR A 1 85 ? -7.591 -7.300 -5.203 1.00 86.12 85 THR A N 1
ATOM 665 C CA . THR A 1 85 ? -8.413 -7.061 -3.986 1.00 86.12 85 THR A CA 1
ATOM 666 C C . THR A 1 85 ? -7.679 -7.422 -2.696 1.00 86.12 85 THR A C 1
ATOM 668 O O . THR A 1 85 ? -6.808 -8.323 -2.730 1.00 86.12 85 THR A O 1
#

Sequence (85 aa):
MRLGVNGLGRIGKLTLWHHVGRKYVDEIVVNIGRNVGTSLKDIAHYLERDSTYGSLGMYLYGHRTENVIEDVDEKSGTIRVDGMT

Foldseek 3Di:
DEAEAEAPDPVSLVVVLVCLLVVPHQAYHYDNPDPDDPFLVNVVVVSQQDPVQGGSQCVRPNPPGDDQWDDRDRVVSDIGGNNGD

pLDDT: mean 86.73, std 6.92, range [60.09, 93.44]

Secondary structure (DSSP, 8-state):
-EEEEE--SHHHHHHHHHHHHHT--SEEEEE--S---SSHHHHHHHHHEETTTEEHHHHHHGGG----EEEEETTTTEEEETTB-

Radius of gyration: 12.04 Å; chains: 1; bounding box: 29×27×32 Å